Protein AF-A0A3B0Z486-F1 (afdb_monomer_lite)

Radius of gyration: 15.88 Å; chains: 1; bounding box: 42×27×39 Å

Secondary structure (DSSP, 8-state):
-EEEEEEESSSEEEEEEESSHHHHHHHHHTS-HHHHTTEEEEEES--SSEEEEEETTEEEEE-HHHHHHHHHHHHHS--S-TT-EEEEEEEE-S-EE-SSTT---GGGSEEEEEEHHHHHHHHHH-GGGGG-

Foldseek 3Di:
DKKWKWWDDPHIATAWIAPDPVVVVVLLVLDDPVGSVRIDIDDDPDDAFWKWWQDPVGIDIGHPVRVLVVLVVCLVDPDPDQADFPTKMFTHHHIDHDPHGSDHDCVVTDIDRRGPVVSVVCVVPNPCVVVD

Structure (mmCIF, N/CA/C/O backbone):
data_AF-A0A3B0Z486-F1
#
_entry.id   AF-A0A3B0Z486-F1
#
loop_
_atom_site.group_PDB
_atom_site.id
_atom_site.type_symbol
_atom_site.label_atom_id
_atom_site.label_alt_id
_atom_site.label_comp_id
_atom_site.label_asym_id
_atom_site.label_entity_id
_atom_site.label_seq_id
_atom_site.pdbx_PDB_ins_code
_atom_site.Cartn_x
_atom_site.Cartn_y
_atom_site.Cartn_z
_atom_site.occupancy
_atom_site.B_iso_or_equiv
_atom_site.auth_seq_id
_atom_site.auth_comp_id
_atom_site.auth_asym_id
_atom_site.auth_atom_id
_atom_site.pdbx_PDB_model_num
ATOM 1 N N . MET A 1 1 ? 2.559 -13.426 -4.152 1.00 91.75 1 MET A N 1
ATOM 2 C CA . MET A 1 1 ? 3.802 -12.640 -4.141 1.00 91.75 1 MET A CA 1
ATOM 3 C C . MET A 1 1 ? 3.616 -11.396 -4.991 1.00 91.75 1 MET A C 1
ATOM 5 O O . MET A 1 1 ? 3.004 -11.497 -6.052 1.00 91.75 1 MET A O 1
ATOM 9 N N . THR A 1 2 ? 4.169 -10.278 -4.525 1.00 97.06 2 THR A N 1
ATOM 10 C CA . THR A 1 2 ? 4.106 -8.961 -5.177 1.00 97.06 2 THR A CA 1
ATOM 11 C C . THR A 1 2 ? 5.465 -8.270 -5.040 1.00 97.06 2 THR A C 1
ATOM 13 O O . THR A 1 2 ? 6.219 -8.545 -4.100 1.00 97.06 2 THR A O 1
ATOM 16 N N . TYR A 1 3 ? 5.794 -7.392 -5.981 1.00 98.31 3 TYR A N 1
ATOM 17 C CA . TYR A 1 3 ? 7.038 -6.631 -6.031 1.00 98.31 3 TYR A CA 1
ATOM 18 C C . TYR A 1 3 ? 6.748 -5.143 -5.855 1.00 98.31 3 TYR A C 1
ATOM 20 O O . TYR A 1 3 ? 5.937 -4.584 -6.589 1.00 98.31 3 TYR A O 1
ATOM 28 N N . ILE A 1 4 ? 7.407 -4.506 -4.892 1.00 97.75 4 ILE A N 1
ATOM 29 C CA . ILE A 1 4 ? 7.162 -3.115 -4.507 1.00 97.75 4 ILE A CA 1
ATOM 30 C C . ILE A 1 4 ? 8.407 -2.289 -4.799 1.00 97.75 4 ILE A C 1
ATOM 32 O O . ILE A 1 4 ? 9.509 -2.657 -4.399 1.00 97.75 4 ILE A O 1
ATOM 36 N N . LEU A 1 5 ? 8.228 -1.160 -5.476 1.00 97.62 5 LEU A N 1
ATOM 37 C CA . LEU A 1 5 ? 9.236 -0.118 -5.589 1.00 97.62 5 LEU A CA 1
ATOM 38 C C . LEU A 1 5 ? 8.956 0.957 -4.540 1.00 97.62 5 LEU A C 1
ATOM 40 O O . LEU A 1 5 ? 7.953 1.670 -4.622 1.00 97.62 5 LEU A O 1
ATOM 44 N N . THR A 1 6 ? 9.856 1.084 -3.570 1.00 96.50 6 THR A N 1
ATOM 45 C CA . THR A 1 6 ? 9.845 2.153 -2.568 1.00 96.50 6 THR A CA 1
ATOM 46 C C . THR A 1 6 ? 10.942 3.151 -2.912 1.00 96.50 6 THR A C 1
ATOM 48 O O . THR A 1 6 ? 12.095 2.784 -3.126 1.00 96.50 6 THR A O 1
ATOM 51 N N . SER A 1 7 ? 10.602 4.432 -2.999 1.00 95.69 7 SER A N 1
ATOM 52 C CA . SER A 1 7 ? 11.563 5.496 -3.299 1.00 95.69 7 SER A CA 1
ATOM 53 C C . SER A 1 7 ? 11.632 6.475 -2.137 1.00 95.69 7 SER A C 1
ATOM 55 O O . SER A 1 7 ? 10.620 6.755 -1.498 1.00 95.69 7 SER A O 1
ATOM 57 N N . LYS A 1 8 ? 12.818 7.023 -1.857 1.00 93.31 8 LYS A N 1
ATOM 58 C CA . LYS A 1 8 ? 13.021 7.974 -0.757 1.00 93.31 8 LYS A CA 1
ATOM 59 C C . LYS A 1 8 ? 13.715 9.239 -1.242 1.00 93.31 8 LYS A C 1
ATOM 61 O O . LYS A 1 8 ? 14.869 9.213 -1.640 1.00 93.31 8 LYS A O 1
ATOM 66 N N . ILE A 1 9 ? 13.013 10.370 -1.177 1.00 86.69 9 ILE A N 1
ATOM 67 C CA . ILE A 1 9 ? 13.611 11.689 -1.461 1.00 86.69 9 ILE A CA 1
ATOM 68 C C . ILE A 1 9 ? 13.574 12.545 -0.197 1.00 86.69 9 ILE A C 1
ATOM 70 O O . ILE A 1 9 ? 14.612 12.880 0.363 1.00 86.69 9 ILE A O 1
ATOM 74 N N . ARG A 1 10 ? 12.367 12.872 0.275 1.00 86.50 10 ARG A N 1
ATOM 75 C CA . ARG A 1 10 ? 12.138 13.528 1.576 1.00 86.50 10 ARG A CA 1
ATOM 76 C C . ARG A 1 10 ? 11.450 12.578 2.547 1.00 86.50 10 ARG A C 1
ATOM 78 O O . ARG A 1 10 ? 11.897 12.416 3.675 1.00 86.50 10 ARG A O 1
ATOM 85 N N . LYS A 1 11 ? 10.395 11.923 2.066 1.00 88.44 11 LYS A N 1
ATOM 86 C CA . LYS A 1 11 ? 9.710 10.801 2.706 1.00 88.44 11 LYS A CA 1
ATOM 87 C C . LYS A 1 11 ? 9.802 9.578 1.793 1.00 88.44 11 LYS A C 1
ATOM 89 O O . LYS A 1 11 ? 10.124 9.728 0.608 1.00 88.44 11 LYS A O 1
ATOM 94 N N . THR A 1 12 ? 9.596 8.398 2.363 1.00 93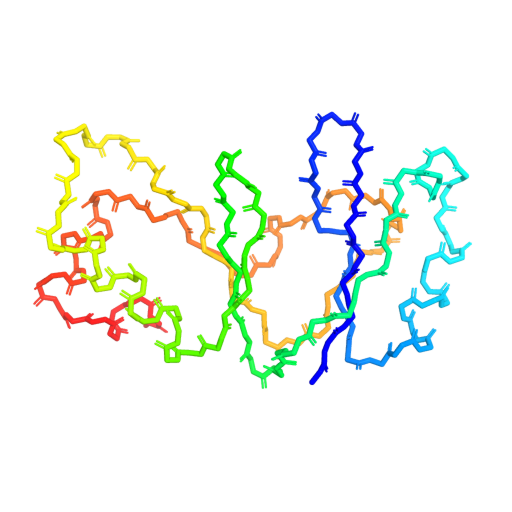.62 12 THR A N 1
ATOM 95 C CA . THR A 1 12 ? 9.463 7.158 1.592 1.00 93.62 12 THR A CA 1
ATOM 96 C C . THR A 1 12 ? 8.075 7.130 0.962 1.00 93.62 12 THR A C 1
ATOM 98 O O . THR A 1 12 ? 7.114 7.481 1.632 1.00 93.62 12 THR A O 1
ATOM 101 N N . TYR A 1 13 ? 7.973 6.731 -0.302 1.00 95.38 13 TYR A N 1
ATOM 102 C CA . TYR A 1 13 ? 6.704 6.589 -1.016 1.00 95.38 13 TYR A CA 1
ATOM 103 C C . TYR A 1 13 ? 6.727 5.359 -1.927 1.00 95.38 13 TYR A C 1
ATOM 105 O O . TYR A 1 13 ? 7.793 4.903 -2.355 1.00 95.38 13 TYR A O 1
ATOM 113 N N . LEU A 1 14 ? 5.541 4.837 -2.238 1.00 95.62 14 LEU A N 1
ATOM 114 C CA . LEU A 1 14 ? 5.341 3.761 -3.202 1.00 95.62 14 LEU A CA 1
ATOM 115 C C . LEU A 1 14 ? 5.404 4.349 -4.613 1.00 95.62 14 LEU A C 1
ATOM 117 O O . LEU A 1 14 ? 4.546 5.134 -5.025 1.00 95.62 14 LEU A O 1
ATOM 121 N N . SER A 1 15 ? 6.435 3.975 -5.364 1.00 95.19 15 SER A N 1
ATOM 122 C CA . SER A 1 15 ? 6.646 4.443 -6.737 1.00 95.19 15 SER A CA 1
ATOM 123 C C . SER A 1 15 ? 6.208 3.423 -7.794 1.00 95.19 15 SER A C 1
ATOM 125 O O . SER A 1 15 ? 6.052 3.781 -8.964 1.00 95.19 15 SER A O 1
ATOM 127 N N . GLY A 1 16 ? 5.943 2.181 -7.378 1.00 97.19 16 GLY A N 1
ATOM 128 C CA . GLY A 1 16 ? 5.290 1.160 -8.191 1.00 97.19 16 GLY A CA 1
ATOM 129 C C . GLY A 1 16 ? 5.029 -0.139 -7.423 1.00 97.19 16 GLY A C 1
ATOM 130 O O . GLY A 1 16 ? 5.697 -0.431 -6.433 1.00 97.19 16 GLY A O 1
ATOM 131 N N . ILE A 1 17 ? 4.050 -0.913 -7.876 1.00 98.00 17 ILE A N 1
ATOM 132 C CA . ILE A 1 17 ? 3.632 -2.205 -7.328 1.00 98.00 17 ILE A CA 1
ATOM 133 C C . ILE A 1 17 ? 3.314 -3.113 -8.513 1.00 98.00 17 ILE A C 1
ATOM 135 O O . ILE A 1 17 ? 2.500 -2.749 -9.357 1.00 98.00 17 ILE A O 1
ATOM 139 N N . PHE A 1 18 ? 3.924 -4.294 -8.556 1.00 98.25 18 PHE A N 1
ATOM 140 C CA . PHE A 1 18 ? 3.820 -5.203 -9.692 1.00 98.25 18 PHE A CA 1
ATOM 141 C C . PHE A 1 18 ? 3.607 -6.643 -9.256 1.00 98.25 18 PHE A C 1
ATOM 143 O O . PHE A 1 18 ? 4.267 -7.137 -8.334 1.00 98.25 18 PHE A O 1
ATOM 150 N N . LYS A 1 19 ? 2.775 -7.370 -10.000 1.00 97.88 19 LYS A N 1
ATOM 151 C CA . LYS A 1 19 ? 2.659 -8.825 -9.870 1.00 97.88 19 LYS A CA 1
ATOM 152 C C . LYS A 1 19 ? 3.929 -9.550 -10.311 1.00 97.88 19 LYS A C 1
ATOM 154 O O . LYS A 1 19 ? 4.301 -10.572 -9.734 1.00 9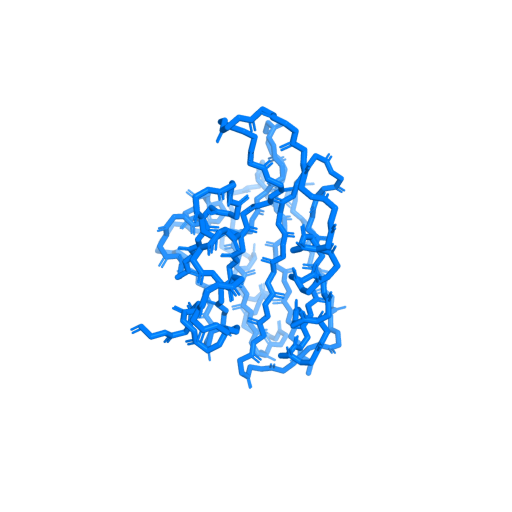7.88 19 LYS A O 1
ATOM 159 N N . ILE A 1 20 ? 4.571 -9.046 -11.365 1.00 97.56 20 ILE A N 1
ATOM 160 C CA . ILE A 1 20 ? 5.669 -9.714 -12.067 1.00 97.56 20 ILE A CA 1
ATOM 161 C C . ILE A 1 20 ? 6.974 -8.951 -11.836 1.00 97.56 20 ILE A C 1
ATOM 163 O O . ILE A 1 20 ? 7.061 -7.741 -12.030 1.00 97.56 20 ILE A O 1
ATOM 167 N N . LYS A 1 21 ? 8.032 -9.683 -11.462 1.00 97.94 21 LYS A N 1
ATOM 168 C CA . LYS A 1 21 ? 9.354 -9.098 -11.190 1.00 97.94 21 LYS A CA 1
ATOM 169 C C . LYS A 1 21 ? 9.940 -8.368 -12.398 1.00 97.94 21 LYS A C 1
ATOM 171 O O . LYS A 1 21 ? 10.520 -7.300 -12.240 1.00 97.94 21 LYS A O 1
ATOM 176 N N . GLY A 1 22 ? 9.819 -8.975 -13.580 1.00 98.19 22 GLY A N 1
ATOM 177 C CA . GLY A 1 22 ? 10.358 -8.430 -14.827 1.00 98.19 22 GLY A CA 1
ATOM 178 C C . GLY A 1 22 ? 9.797 -7.044 -15.133 1.00 98.19 22 GLY A C 1
ATOM 179 O O . GLY A 1 22 ? 10.567 -6.144 -15.454 1.00 98.19 22 G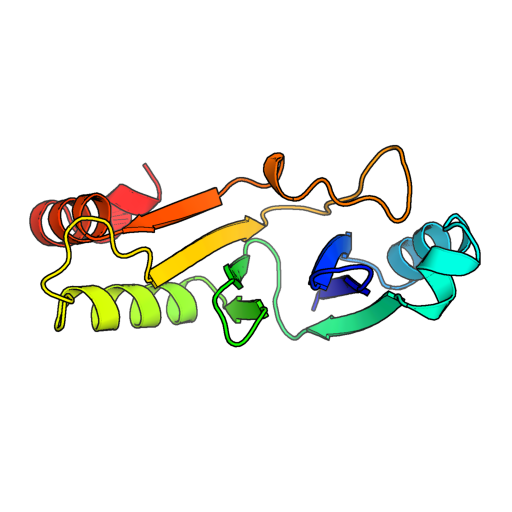LY A O 1
ATOM 180 N N . ASP A 1 23 ? 8.496 -6.851 -14.918 1.00 98.00 23 ASP A N 1
ATOM 181 C CA . ASP A 1 23 ? 7.817 -5.574 -15.152 1.00 98.00 23 ASP A CA 1
ATOM 182 C C . ASP A 1 23 ? 8.303 -4.504 -14.167 1.00 98.00 23 ASP A C 1
ATOM 184 O O . ASP A 1 23 ? 8.623 -3.385 -14.572 1.00 98.00 23 ASP A O 1
ATOM 188 N N . ALA A 1 24 ? 8.474 -4.866 -12.889 1.00 97.81 24 ALA A N 1
ATOM 189 C CA . ALA A 1 24 ? 9.052 -3.973 -11.884 1.00 97.81 24 ALA A CA 1
ATOM 190 C C . ALA A 1 24 ? 10.488 -3.551 -12.241 1.00 97.81 24 ALA A C 1
ATOM 192 O O . ALA A 1 24 ? 10.845 -2.376 -12.142 1.00 97.81 24 ALA A O 1
ATOM 193 N N . GLU A 1 25 ? 11.321 -4.500 -12.677 1.00 97.94 25 GLU A N 1
ATOM 194 C CA . GLU A 1 25 ? 12.699 -4.235 -13.094 1.00 97.94 25 GLU A CA 1
ATOM 195 C C . GLU A 1 25 ? 12.761 -3.382 -14.366 1.00 97.94 25 GLU A C 1
ATOM 197 O O . GLU A 1 25 ? 13.598 -2.483 -14.462 1.00 97.94 25 GLU A O 1
ATOM 202 N N . GLU A 1 26 ? 11.895 -3.643 -15.347 1.00 97.44 26 GLU A N 1
ATOM 203 C CA . GLU A 1 26 ? 11.806 -2.846 -16.570 1.00 97.44 26 GLU A CA 1
ATOM 204 C C . GLU A 1 26 ? 11.360 -1.416 -16.255 1.00 97.44 26 GLU A C 1
ATOM 206 O O . GLU A 1 26 ? 11.951 -0.450 -16.743 1.00 97.44 26 GLU A O 1
ATOM 211 N N . TYR A 1 27 ? 10.357 -1.266 -15.395 1.00 97.19 27 TYR A N 1
ATOM 212 C CA . TYR A 1 27 ? 9.860 0.034 -14.979 1.00 97.19 27 TYR A CA 1
ATOM 213 C C . TYR A 1 27 ? 10.910 0.817 -14.174 1.00 97.19 27 TYR A C 1
ATOM 215 O O . TYR A 1 27 ? 11.147 1.991 -14.465 1.00 97.19 27 TYR A O 1
ATOM 223 N N . LEU A 1 28 ? 11.645 0.165 -13.264 1.00 97.12 28 LEU A N 1
ATOM 224 C CA . LEU A 1 28 ? 12.756 0.776 -12.521 1.00 97.12 28 LEU A CA 1
ATOM 225 C C . LEU A 1 28 ? 13.886 1.276 -13.439 1.00 97.12 28 LEU A C 1
ATOM 227 O O . LEU A 1 28 ? 14.551 2.268 -13.131 1.00 97.12 28 LEU A O 1
ATOM 231 N N . ARG A 1 29 ? 14.124 0.642 -14.597 1.00 96.88 29 ARG A N 1
ATOM 232 C CA . ARG A 1 29 ? 15.118 1.141 -15.571 1.00 96.88 29 ARG A CA 1
ATOM 233 C C . ARG A 1 29 ? 14.738 2.494 -16.167 1.00 96.88 29 ARG A C 1
ATOM 235 O O . ARG A 1 29 ? 15.638 3.200 -16.608 1.00 96.88 29 ARG A O 1
ATOM 242 N N . LYS A 1 30 ? 13.452 2.854 -16.156 1.00 96.25 30 LYS A N 1
ATOM 243 C CA . LYS A 1 30 ? 12.929 4.126 -16.680 1.00 96.25 30 LYS A CA 1
ATOM 244 C C . LYS A 1 30 ? 13.076 5.281 -15.675 1.00 96.25 30 LYS A C 1
ATOM 246 O O . LYS A 1 30 ? 12.724 6.411 -16.003 1.00 96.25 30 LYS A O 1
ATOM 251 N N . TYR A 1 31 ? 13.562 5.020 -14.456 1.00 96.00 31 TYR A N 1
ATOM 252 C CA . TYR A 1 31 ? 13.698 6.040 -13.413 1.00 96.00 31 TYR A CA 1
ATOM 253 C C . TYR A 1 31 ? 14.871 6.980 -13.715 1.00 96.00 31 TYR A C 1
ATOM 255 O O . TYR A 1 31 ? 15.925 6.507 -14.143 1.00 96.00 31 TYR A O 1
ATOM 263 N N . PRO A 1 32 ? 14.746 8.286 -13.413 1.00 93.75 32 PRO A N 1
ATOM 264 C CA . PRO A 1 32 ? 15.893 9.189 -13.369 1.00 93.75 32 PRO A CA 1
ATOM 265 C C . PRO A 1 32 ? 16.962 8.685 -12.387 1.00 93.75 32 PRO A C 1
ATOM 267 O O . PRO A 1 32 ? 16.616 8.239 -11.291 1.00 93.75 32 PRO A O 1
ATOM 270 N N . ASP A 1 33 ? 18.249 8.795 -12.732 1.00 92.88 33 ASP A N 1
ATOM 271 C CA . ASP A 1 33 ? 19.356 8.221 -11.942 1.00 92.88 33 ASP A CA 1
ATOM 272 C C . ASP A 1 33 ? 19.364 8.675 -10.476 1.00 92.88 33 ASP A C 1
ATOM 274 O O . ASP A 1 33 ? 19.605 7.877 -9.570 1.00 92.88 33 ASP A O 1
ATOM 278 N N . ASN A 1 34 ? 19.034 9.945 -10.229 1.00 89.69 34 ASN A N 1
ATOM 279 C CA . ASN A 1 34 ? 18.962 10.515 -8.885 1.00 89.69 34 ASN A CA 1
ATOM 280 C C . ASN A 1 34 ? 17.834 9.914 -8.027 1.00 89.69 34 ASN A C 1
ATOM 282 O O . ASN A 1 34 ? 17.935 9.901 -6.803 1.00 89.69 34 ASN A O 1
ATOM 286 N N . VAL A 1 35 ? 16.754 9.440 -8.649 1.00 93.12 35 VAL A N 1
ATOM 287 C CA . VAL A 1 35 ? 15.658 8.751 -7.954 1.00 93.12 35 VAL A CA 1
ATOM 288 C C . VAL A 1 35 ? 15.971 7.267 -7.830 1.00 93.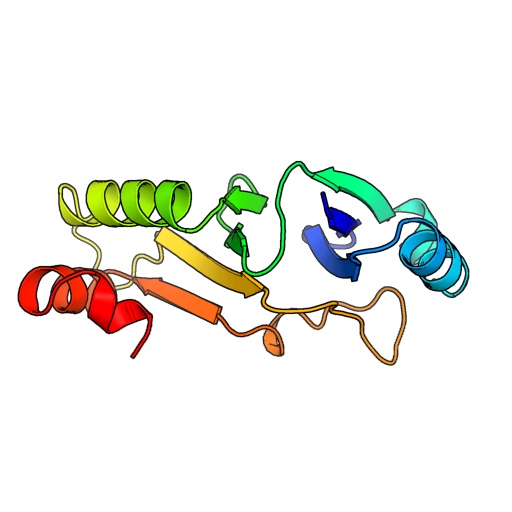12 35 VAL A C 1
ATOM 290 O O . VAL A 1 35 ? 15.759 6.670 -6.776 1.00 93.12 35 VAL A O 1
ATOM 293 N N . LYS A 1 36 ? 16.507 6.674 -8.898 1.00 94.44 36 LYS A N 1
ATOM 294 C CA . LYS A 1 36 ? 16.852 5.256 -8.974 1.00 94.44 36 LYS A CA 1
ATOM 295 C C . LYS A 1 36 ? 17.847 4.846 -7.890 1.00 94.44 36 LYS A C 1
ATOM 297 O O . LYS A 1 36 ? 17.655 3.808 -7.271 1.00 94.44 36 LYS A O 1
ATOM 302 N N . SER A 1 37 ? 18.854 5.677 -7.610 1.00 94.00 37 SER A N 1
ATOM 303 C CA . SER A 1 37 ? 19.823 5.448 -6.525 1.00 94.00 37 SER A CA 1
ATOM 304 C C . SER A 1 37 ? 19.206 5.462 -5.123 1.00 94.00 37 SER A C 1
ATOM 306 O O . SER A 1 37 ? 19.790 4.912 -4.196 1.00 94.00 37 SER A O 1
ATOM 308 N N . ASN A 1 38 ? 18.019 6.054 -4.977 1.00 95.56 38 ASN A N 1
ATOM 309 C CA . ASN A 1 38 ? 17.251 6.109 -3.737 1.00 95.56 38 ASN A CA 1
ATOM 310 C C . ASN A 1 38 ? 15.969 5.260 -3.810 1.00 95.56 38 ASN A C 1
ATOM 312 O O . ASN A 1 38 ? 14.989 5.561 -3.124 1.00 95.56 38 ASN A O 1
ATOM 316 N N . THR A 1 39 ? 15.943 4.247 -4.681 1.00 96.56 39 THR A N 1
ATOM 317 C CA . THR A 1 39 ? 14.802 3.344 -4.856 1.00 96.56 39 THR A CA 1
ATOM 318 C C . THR A 1 39 ? 15.202 1.908 -4.556 1.00 96.56 39 THR A C 1
ATOM 320 O O . THR A 1 39 ? 16.207 1.420 -5.069 1.00 96.56 39 THR A O 1
ATOM 323 N N . SER A 1 40 ? 14.375 1.225 -3.774 1.00 96.56 40 SER A N 1
ATOM 324 C CA . SER A 1 40 ? 14.504 -0.193 -3.462 1.00 96.56 40 SER A CA 1
ATOM 325 C C . SER A 1 40 ? 13.413 -0.988 -4.169 1.00 96.56 40 SER A C 1
ATOM 327 O O . SER A 1 40 ? 12.276 -0.535 -4.276 1.00 96.56 40 SER A O 1
ATOM 329 N N . LEU A 1 41 ? 13.769 -2.182 -4.646 1.00 97.56 41 LEU A N 1
ATOM 330 C CA . LEU A 1 41 ? 12.828 -3.186 -5.137 1.00 97.56 41 LEU A CA 1
ATOM 331 C C . LEU A 1 41 ? 12.709 -4.293 -4.092 1.00 97.56 41 LEU A C 1
ATOM 333 O O . LEU A 1 41 ? 13.648 -5.060 -3.879 1.00 97.56 41 LEU A O 1
ATOM 337 N N . GLU A 1 42 ? 11.551 -4.379 -3.458 1.00 96.75 42 GLU A N 1
ATOM 338 C CA . GLU A 1 42 ? 11.254 -5.324 -2.389 1.00 96.75 42 GLU A CA 1
ATOM 339 C C . GLU A 1 42 ? 10.288 -6.402 -2.888 1.00 96.75 42 GLU A C 1
ATOM 341 O O . GLU A 1 42 ? 9.391 -6.138 -3.689 1.00 96.75 42 GLU A O 1
ATOM 346 N N . ARG A 1 43 ? 10.462 -7.638 -2.413 1.00 97.31 43 ARG A N 1
ATOM 347 C CA . ARG A 1 43 ? 9.505 -8.727 -2.639 1.00 97.31 43 ARG A CA 1
ATOM 348 C C . ARG A 1 43 ? 8.720 -8.953 -1.357 1.00 97.31 43 ARG A C 1
ATOM 350 O O . ARG A 1 43 ? 9.327 -9.268 -0.336 1.00 97.31 43 ARG A O 1
ATOM 357 N N . ILE A 1 44 ? 7.398 -8.886 -1.442 1.00 96.19 44 ILE A N 1
ATOM 358 C CA . ILE A 1 44 ? 6.495 -9.146 -0.318 1.00 96.19 44 ILE A CA 1
ATOM 359 C C . ILE A 1 44 ? 5.663 -10.405 -0.565 1.00 96.19 44 ILE A C 1
ATOM 361 O O . ILE A 1 44 ? 5.370 -10.770 -1.713 1.00 96.19 44 ILE A O 1
ATOM 365 N N . ASP A 1 45 ? 5.265 -11.065 0.520 1.00 95.50 45 ASP A N 1
ATOM 366 C CA . ASP A 1 45 ? 4.438 -12.273 0.472 1.00 95.50 45 ASP A CA 1
ATOM 367 C C . ASP A 1 45 ? 2.938 -11.954 0.539 1.00 95.50 45 ASP A C 1
ATOM 369 O O . ASP A 1 45 ? 2.188 -12.497 1.341 1.00 95.50 45 ASP A O 1
ATOM 373 N N . CYS A 1 46 ? 2.500 -11.033 -0.317 1.00 94.25 46 CYS A N 1
ATOM 374 C CA . CYS A 1 46 ? 1.089 -10.712 -0.514 1.00 94.25 46 CYS A CA 1
ATOM 375 C C . CYS A 1 46 ? 0.660 -11.097 -1.933 1.00 94.25 46 CYS A C 1
ATOM 377 O O . CYS A 1 46 ? 1.489 -11.252 -2.835 1.00 94.25 46 CYS A O 1
ATOM 379 N N . VAL A 1 47 ? -0.636 -11.290 -2.141 1.00 95.62 47 VAL A N 1
ATOM 380 C CA . VAL A 1 47 ? -1.265 -11.457 -3.459 1.00 95.62 47 VAL A CA 1
ATOM 381 C C . VAL A 1 47 ? -2.403 -10.458 -3.569 1.00 95.62 47 VAL A C 1
ATOM 383 O O . VAL A 1 47 ? -2.974 -10.084 -2.556 1.00 95.62 47 VAL A O 1
ATOM 386 N N . TYR A 1 48 ? -2.728 -10.018 -4.780 1.00 96.31 48 TYR A N 1
ATOM 387 C CA . TYR A 1 48 ? -3.866 -9.128 -4.980 1.00 96.31 48 TYR A CA 1
ATOM 388 C C . TYR A 1 48 ? -5.207 -9.808 -4.631 1.00 96.31 48 TYR A C 1
ATOM 390 O O . TYR A 1 48 ? -5.375 -10.986 -4.959 1.00 96.31 48 TYR A O 1
ATOM 398 N N . PRO A 1 49 ? -6.182 -9.061 -4.079 1.00 96.06 49 PRO A N 1
ATOM 399 C CA . PRO A 1 49 ? -5.997 -7.746 -3.474 1.00 96.06 49 PRO A CA 1
ATOM 400 C C . PRO A 1 49 ? -5.243 -7.855 -2.139 1.00 96.06 49 PRO A C 1
ATOM 402 O O . PRO A 1 49 ? -5.418 -8.817 -1.396 1.00 96.06 49 PRO A O 1
ATOM 405 N N . PHE A 1 50 ? -4.434 -6.849 -1.820 1.00 97.31 50 PHE A N 1
ATOM 406 C CA . PHE A 1 50 ? -3.785 -6.728 -0.513 1.00 97.31 50 PHE A CA 1
ATOM 407 C C . PHE A 1 50 ? -3.851 -5.289 -0.008 1.00 97.31 50 PHE A C 1
ATOM 409 O O . PHE A 1 50 ? -4.280 -4.379 -0.723 1.00 97.31 50 PHE A O 1
ATOM 416 N N . PHE A 1 51 ? -3.431 -5.092 1.234 1.00 97.50 51 PHE A N 1
ATOM 417 C CA . PHE A 1 51 ? -3.556 -3.831 1.942 1.00 97.50 51 PHE A CA 1
ATOM 418 C C . PHE A 1 51 ? -2.204 -3.326 2.422 1.00 97.50 51 PHE A C 1
ATOM 420 O O . PHE A 1 51 ? -1.313 -4.111 2.755 1.00 97.50 51 PHE A O 1
ATOM 427 N N . ILE A 1 52 ? -2.057 -2.006 2.457 1.00 97.69 52 ILE A N 1
ATOM 428 C CA . ILE A 1 52 ? -0.856 -1.335 2.949 1.00 97.69 52 ILE A CA 1
ATOM 429 C C . ILE A 1 52 ? -1.278 -0.329 4.004 1.00 97.69 52 ILE A C 1
ATOM 431 O O . ILE A 1 52 ? -2.115 0.520 3.725 1.00 97.69 52 ILE A O 1
ATOM 435 N N . THR A 1 53 ? -0.689 -0.395 5.191 1.00 97.31 53 THR A N 1
ATOM 436 C CA . THR A 1 53 ? -0.790 0.696 6.167 1.00 97.31 53 THR A CA 1
ATOM 437 C C . THR A 1 53 ? 0.461 1.556 6.076 1.00 97.31 53 THR A C 1
ATOM 439 O O . THR A 1 53 ? 1.567 1.015 6.004 1.00 97.31 53 THR A O 1
ATOM 442 N N . GLU A 1 54 ? 0.303 2.869 6.124 1.00 96.50 54 GLU A N 1
ATOM 443 C CA . GLU A 1 54 ? 1.384 3.847 6.221 1.00 96.50 54 GLU A CA 1
ATOM 444 C C . GLU A 1 54 ? 1.206 4.680 7.489 1.00 96.50 54 GLU A C 1
ATOM 446 O O . GLU A 1 54 ? 0.184 5.344 7.675 1.00 96.50 54 GLU A O 1
ATOM 451 N N . ASP A 1 55 ? 2.200 4.642 8.364 1.00 92.81 55 ASP A N 1
ATOM 452 C CA . ASP A 1 55 ? 2.269 5.467 9.567 1.00 92.81 55 ASP A CA 1
ATOM 453 C C . ASP A 1 55 ? 3.702 6.000 9.761 1.00 92.81 55 ASP A C 1
ATOM 455 O O . ASP A 1 55 ? 4.557 5.901 8.874 1.00 92.81 55 ASP A O 1
ATOM 459 N N . GLU A 1 56 ? 3.994 6.581 10.924 1.00 89.69 56 GLU A N 1
ATOM 460 C CA . GLU A 1 56 ? 5.330 7.090 11.267 1.00 89.69 56 GLU A CA 1
ATOM 461 C C . GLU A 1 56 ? 6.450 6.029 11.213 1.00 89.69 56 GLU A C 1
ATOM 463 O O . GLU A 1 56 ? 7.623 6.378 11.055 1.00 89.69 56 GLU A O 1
ATOM 468 N N . LYS A 1 57 ? 6.108 4.737 11.310 1.00 90.25 57 LYS A N 1
ATOM 469 C CA . LYS A 1 57 ? 7.035 3.597 11.226 1.00 90.25 57 LYS A CA 1
ATOM 470 C C . LYS A 1 57 ? 7.238 3.125 9.784 1.00 90.25 57 LYS A C 1
ATOM 472 O O . LYS A 1 57 ? 8.149 2.335 9.533 1.00 90.25 57 LYS A O 1
ATOM 477 N N . GLY A 1 58 ? 6.447 3.628 8.836 1.00 92.94 58 GLY A N 1
ATOM 478 C CA . GLY A 1 58 ? 6.537 3.329 7.410 1.00 92.94 58 GLY A CA 1
ATOM 479 C C . GLY A 1 58 ? 5.452 2.370 6.921 1.00 92.94 58 GLY A C 1
ATOM 480 O O . GLY A 1 58 ? 4.349 2.326 7.461 1.00 92.94 58 GLY A O 1
ATOM 481 N N . PHE A 1 59 ? 5.764 1.624 5.859 1.00 96.44 59 PHE A N 1
ATOM 482 C CA . PHE A 1 59 ? 4.812 0.729 5.203 1.00 96.44 59 PHE A CA 1
ATOM 483 C C . PHE A 1 59 ? 4.782 -0.654 5.851 1.00 96.44 59 PHE A C 1
ATOM 485 O O . PHE A 1 59 ? 5.823 -1.273 6.081 1.00 96.44 59 PHE A O 1
ATOM 492 N N . ARG A 1 60 ? 3.574 -1.172 6.075 1.00 97.06 60 ARG A N 1
ATOM 493 C CA . ARG A 1 60 ? 3.327 -2.577 6.424 1.00 97.06 60 ARG A CA 1
ATOM 494 C C . ARG A 1 60 ? 2.301 -3.161 5.462 1.00 97.06 60 ARG A C 1
ATOM 496 O O . ARG A 1 60 ? 1.413 -2.446 5.011 1.00 97.06 60 ARG A O 1
ATOM 503 N N . TYR A 1 61 ? 2.442 -4.444 5.149 1.00 97.25 61 TYR A N 1
ATOM 504 C CA . TYR A 1 61 ? 1.678 -5.125 4.104 1.00 97.25 61 TYR A CA 1
ATOM 505 C C . TYR A 1 61 ? 0.854 -6.257 4.707 1.00 97.25 61 TYR A C 1
ATOM 507 O O . TYR A 1 61 ? 1.382 -7.046 5.493 1.00 97.25 61 TYR A O 1
ATOM 515 N N . PHE A 1 62 ? -0.416 -6.347 4.326 1.00 97.12 62 PHE A N 1
ATOM 516 C CA . PHE A 1 62 ? -1.363 -7.292 4.905 1.00 97.12 62 PHE A CA 1
ATOM 517 C C . PHE A 1 62 ? -2.248 -7.917 3.834 1.00 97.12 62 PHE A C 1
ATOM 519 O O . PHE A 1 62 ? -2.589 -7.281 2.836 1.00 97.12 62 PHE A O 1
ATOM 526 N N . ASP A 1 63 ? -2.661 -9.156 4.070 1.00 95.88 63 ASP A N 1
ATOM 527 C CA . ASP A 1 63 ? -3.864 -9.695 3.450 1.00 95.88 63 ASP A CA 1
ATOM 528 C C . ASP A 1 63 ? -5.120 -9.134 4.144 1.00 95.88 63 ASP A C 1
ATOM 530 O O . ASP A 1 63 ? -5.048 -8.335 5.082 1.00 95.88 63 ASP A O 1
ATOM 534 N N . GLU A 1 64 ? -6.293 -9.544 3.666 1.00 92.81 64 GLU A N 1
ATOM 535 C CA . GLU A 1 64 ? -7.575 -9.088 4.207 1.00 92.81 64 GLU A CA 1
ATOM 536 C C . GLU A 1 64 ? -7.761 -9.474 5.682 1.00 92.81 64 GLU A C 1
ATOM 538 O O . GLU A 1 64 ? -8.219 -8.667 6.491 1.00 92.81 64 GLU A O 1
ATOM 543 N N . VAL A 1 65 ? -7.346 -10.682 6.069 1.00 93.56 65 VAL A N 1
ATOM 544 C CA . VAL A 1 65 ? -7.453 -11.152 7.459 1.00 93.56 65 VAL A CA 1
ATOM 545 C C . VAL A 1 65 ? -6.526 -10.354 8.376 1.00 93.56 65 VAL A C 1
ATOM 547 O O . VAL A 1 65 ? -6.917 -9.975 9.480 1.00 93.56 65 VAL A O 1
ATOM 550 N N . GLY A 1 66 ? -5.297 -10.093 7.935 1.00 95.75 66 GLY A N 1
ATOM 551 C CA . GLY A 1 66 ? -4.294 -9.345 8.678 1.00 95.75 66 GLY A CA 1
ATOM 552 C C . GLY A 1 66 ? -4.702 -7.895 8.893 1.00 95.75 66 GLY A C 1
ATOM 553 O O . GLY A 1 66 ? -4.641 -7.419 10.025 1.00 95.75 66 GLY A O 1
ATOM 554 N N . VAL A 1 67 ? -5.175 -7.209 7.847 1.00 95.19 67 VAL A N 1
ATOM 555 C CA . VAL A 1 67 ? -5.624 -5.818 7.994 1.00 95.19 67 VAL A CA 1
ATOM 556 C C . VAL A 1 67 ? -6.865 -5.727 8.877 1.00 95.19 67 VAL A C 1
ATOM 558 O O . VAL A 1 67 ? -6.950 -4.826 9.703 1.00 95.19 67 VAL A O 1
ATOM 561 N N . SER A 1 68 ? -7.782 -6.695 8.778 1.00 93.38 68 SER A N 1
ATOM 562 C CA . SER A 1 68 ? -8.991 -6.729 9.606 1.00 93.38 68 SER A CA 1
ATOM 563 C C . SER A 1 68 ? -8.652 -6.740 11.093 1.00 93.38 68 SER A C 1
ATOM 565 O O . SER A 1 68 ? -9.188 -5.934 11.847 1.00 93.38 68 SER A O 1
ATOM 567 N N . LYS A 1 69 ? -7.684 -7.571 11.499 1.00 93.94 69 LYS A N 1
ATOM 568 C CA . LYS A 1 69 ? -7.205 -7.624 12.889 1.00 93.94 69 LYS A CA 1
ATOM 569 C C . LYS A 1 69 ? -6.592 -6.306 13.349 1.00 93.94 69 LYS A C 1
ATOM 571 O O . LYS A 1 69 ? -6.876 -5.863 14.454 1.00 93.94 69 LYS A O 1
ATOM 576 N N . VAL A 1 70 ? -5.785 -5.666 12.499 1.00 93.31 70 VAL A N 1
ATOM 577 C CA . VAL A 1 70 ? -5.192 -4.356 12.814 1.00 93.31 70 VAL A CA 1
ATOM 578 C C . VAL A 1 70 ? -6.288 -3.326 13.081 1.00 93.31 70 VAL A C 1
ATOM 580 O O . VAL A 1 70 ? -6.216 -2.595 14.062 1.00 93.31 70 VAL A O 1
ATOM 583 N N . ILE A 1 71 ? -7.321 -3.278 12.239 1.00 92.56 71 ILE A N 1
ATOM 584 C CA . ILE A 1 71 ? -8.428 -2.334 12.419 1.00 92.56 71 ILE A CA 1
ATOM 585 C C . ILE A 1 71 ? -9.260 -2.675 13.661 1.00 92.56 71 ILE A C 1
ATOM 587 O O . ILE A 1 71 ? -9.619 -1.775 14.416 1.00 92.56 71 ILE A O 1
ATOM 591 N N . GLU A 1 72 ? -9.537 -3.954 13.918 1.00 91.44 72 GLU A N 1
ATOM 592 C CA . GLU A 1 72 ? -10.243 -4.392 15.127 1.00 91.44 72 GLU A CA 1
ATOM 593 C C . GLU A 1 72 ? -9.508 -3.982 16.409 1.00 91.44 72 GLU A C 1
ATOM 595 O O . GLU A 1 72 ? -10.149 -3.506 17.345 1.00 91.44 72 GLU A O 1
ATOM 600 N N . GLU A 1 73 ? -8.178 -4.110 16.445 1.00 91.00 73 GLU A N 1
ATOM 601 C CA . GLU A 1 73 ? -7.349 -3.658 17.568 1.00 91.00 73 GLU A CA 1
ATOM 602 C C . GLU A 1 73 ? -7.477 -2.142 17.791 1.00 91.00 73 GLU A C 1
ATOM 604 O O . GLU A 1 73 ? -7.694 -1.707 18.922 1.00 91.00 73 GLU A O 1
ATOM 609 N N . LEU A 1 74 ? -7.440 -1.341 16.719 1.00 89.69 74 LEU A N 1
ATOM 610 C CA . LEU A 1 74 ? -7.633 0.114 16.799 1.00 89.69 74 LEU A CA 1
ATOM 611 C C . LEU A 1 74 ? -9.028 0.500 17.317 1.00 89.69 74 LEU A C 1
ATOM 613 O O . LEU A 1 74 ? -9.176 1.490 18.031 1.00 89.69 74 LEU A O 1
ATOM 617 N N . VAL A 1 75 ? -10.060 -0.284 16.992 1.00 87.19 75 VAL A N 1
ATOM 618 C CA . VAL A 1 75 ? -11.436 -0.047 17.464 1.00 87.19 75 VAL A CA 1
ATOM 619 C C . VAL A 1 75 ? -11.583 -0.266 18.976 1.00 87.19 75 VAL A C 1
ATOM 621 O O . VAL A 1 75 ? -12.463 0.345 19.597 1.00 87.19 75 VAL A O 1
ATOM 624 N N . GLN A 1 76 ? -10.753 -1.122 19.583 1.00 86.44 76 GLN A N 1
ATOM 625 C CA . GLN A 1 76 ? -10.819 -1.407 21.022 1.00 86.44 76 GLN A CA 1
ATOM 626 C C . GLN A 1 76 ? -10.184 -0.314 21.886 1.00 86.44 76 GLN A C 1
ATOM 628 O O . GLN A 1 76 ? -10.658 -0.098 23.001 1.00 86.44 76 GLN A O 1
ATOM 633 N N . ASP A 1 77 ? -9.161 0.381 21.384 1.00 83.56 77 ASP A N 1
ATOM 634 C CA . 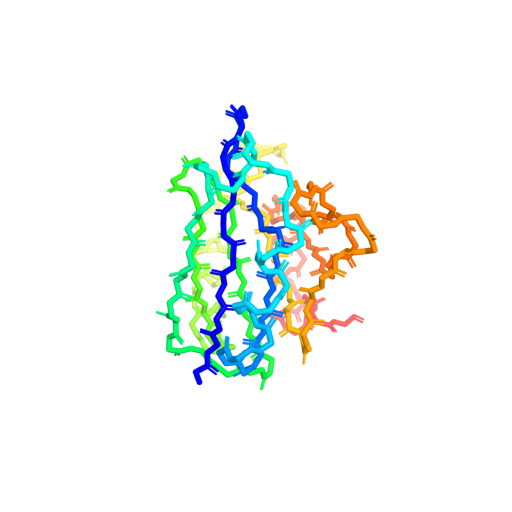ASP A 1 77 ? -8.393 1.371 22.152 1.00 83.56 77 ASP A CA 1
ATOM 635 C C . ASP A 1 77 ? -8.188 2.685 21.372 1.00 83.56 77 ASP A C 1
ATOM 637 O O . ASP A 1 77 ? -7.073 3.001 20.945 1.00 83.56 77 ASP A O 1
ATOM 641 N N . PRO A 1 78 ? -9.265 3.457 21.124 1.00 81.19 78 PRO A N 1
ATOM 642 C CA . PRO A 1 78 ? -9.143 4.716 20.414 1.00 81.19 78 PRO A CA 1
ATOM 643 C C . PRO A 1 78 ? -8.476 5.789 21.288 1.00 81.19 78 PRO A C 1
ATOM 645 O O . PRO A 1 78 ? -8.869 6.036 22.430 1.00 81.19 78 PRO A O 1
ATOM 648 N N . VAL A 1 79 ? -7.508 6.493 20.708 1.00 84.88 79 VAL A N 1
ATOM 649 C CA . VAL A 1 79 ? -6.895 7.702 21.262 1.00 84.88 79 VAL A CA 1
ATOM 650 C C . VAL A 1 79 ? -7.953 8.804 21.381 1.00 84.88 79 VAL A C 1
ATOM 652 O O . VAL A 1 79 ? -8.826 8.939 20.528 1.00 84.88 79 VAL A O 1
ATOM 655 N N . SER A 1 80 ? -7.876 9.624 22.431 1.00 82.50 80 SER A N 1
ATOM 656 C CA . SER A 1 80 ? -8.876 10.664 22.725 1.00 82.50 80 SER A CA 1
ATOM 657 C C . SER A 1 80 ? -8.891 11.849 21.753 1.00 82.50 80 SER A C 1
ATOM 659 O O . SER A 1 80 ? -9.851 12.613 21.749 1.00 82.50 80 SER A O 1
ATOM 661 N N . ASP A 1 81 ? -7.817 12.050 20.993 1.00 86.44 81 ASP A N 1
ATOM 662 C CA . ASP A 1 81 ? -7.682 13.148 20.035 1.00 86.44 81 ASP A CA 1
ATOM 663 C C . ASP A 1 81 ? -8.506 12.860 18.774 1.00 86.44 81 ASP A C 1
ATOM 665 O O . ASP A 1 81 ? -8.200 11.938 18.020 1.00 86.44 81 ASP A O 1
ATOM 669 N N . GLU A 1 82 ? -9.573 13.628 18.546 1.00 77.94 82 GLU A N 1
ATOM 670 C CA . GLU A 1 82 ? -10.497 13.395 17.431 1.00 77.94 82 GLU A CA 1
ATOM 671 C C . GLU A 1 82 ? -9.843 13.521 16.051 1.00 77.94 82 GLU A C 1
ATOM 673 O O . GLU A 1 82 ? -10.318 12.875 15.117 1.00 77.94 82 GLU A O 1
ATOM 678 N N . GLU A 1 83 ? -8.758 14.291 15.933 1.00 82.00 83 GLU A N 1
ATOM 679 C CA . GLU A 1 83 ? -8.025 14.500 14.678 1.00 82.00 83 GLU A CA 1
ATOM 680 C C . GLU A 1 83 ? -6.855 13.514 14.507 1.00 82.00 83 GLU A C 1
ATOM 682 O O . GLU A 1 83 ? -6.087 13.603 13.546 1.00 82.00 83 GLU A O 1
ATOM 687 N N . TYR A 1 84 ? -6.701 12.550 15.421 1.00 88.19 84 TYR A N 1
ATOM 688 C CA . TYR A 1 84 ? -5.632 11.565 15.329 1.00 88.19 84 TYR A CA 1
ATOM 689 C C . TYR A 1 84 ? -5.854 10.597 14.161 1.00 88.19 84 TYR A C 1
ATOM 691 O O . TYR A 1 84 ? -6.804 9.806 14.143 1.00 88.19 84 TYR A O 1
ATOM 699 N N . CYS A 1 85 ? -4.924 10.628 13.206 1.00 91.31 85 CYS A N 1
ATOM 700 C CA . CYS A 1 85 ? -4.826 9.660 12.123 1.00 91.31 85 CYS A CA 1
ATOM 701 C C . CYS A 1 85 ? -3.871 8.533 12.530 1.00 91.31 85 CYS A C 1
ATOM 703 O O . CYS A 1 85 ? -2.661 8.736 12.650 1.00 91.31 85 CYS A O 1
ATOM 705 N N . TYR A 1 86 ? -4.423 7.338 12.739 1.00 92.81 86 TYR A N 1
ATOM 706 C CA . TYR A 1 86 ? -3.666 6.148 13.123 1.00 92.81 86 TYR A CA 1
ATOM 707 C C . TYR A 1 86 ? -2.759 5.680 11.988 1.00 92.81 86 TYR A C 1
ATOM 709 O O . TYR A 1 86 ? -1.617 5.284 12.216 1.00 92.81 86 TYR A O 1
ATOM 717 N N . THR A 1 87 ? -3.286 5.684 10.762 1.00 95.00 87 THR A N 1
ATOM 718 C CA . THR A 1 87 ? -2.568 5.263 9.559 1.00 95.00 87 THR A CA 1
ATOM 719 C C . THR A 1 87 ? -3.347 5.632 8.297 1.00 95.00 87 THR A C 1
ATOM 721 O O . THR A 1 87 ? -4.577 5.694 8.314 1.00 95.00 87 THR A O 1
ATOM 724 N N . ASN A 1 88 ? -2.649 5.799 7.173 1.00 95.69 88 ASN A N 1
ATOM 725 C CA . ASN A 1 88 ? -3.284 5.693 5.862 1.00 95.69 88 ASN A CA 1
ATOM 726 C C . ASN A 1 88 ? -3.396 4.216 5.491 1.00 95.69 88 ASN A C 1
ATOM 728 O O . ASN A 1 88 ? -2.392 3.504 5.459 1.00 95.69 88 ASN A O 1
ATOM 732 N N . LEU A 1 89 ? -4.601 3.764 5.169 1.00 96.69 89 LEU A N 1
ATOM 733 C CA . LEU A 1 89 ? -4.849 2.428 4.657 1.00 96.69 89 LEU A CA 1
ATOM 734 C C . LEU A 1 89 ? -5.035 2.489 3.145 1.00 96.69 89 LEU A C 1
ATOM 736 O O . LEU A 1 89 ? -5.970 3.118 2.671 1.00 96.69 89 LEU A O 1
ATOM 740 N N . TYR A 1 90 ? -4.205 1.779 2.396 1.00 96.81 90 TYR A N 1
ATOM 741 C CA . TYR A 1 90 ? -4.318 1.624 0.951 1.00 96.81 90 TYR A CA 1
ATOM 742 C C . TYR A 1 90 ? -4.826 0.224 0.615 1.00 96.81 90 TYR A C 1
ATOM 744 O O . TYR A 1 90 ? -4.318 -0.765 1.148 1.00 96.81 90 TYR A O 1
ATOM 752 N N . ARG A 1 91 ? -5.775 0.123 -0.317 1.00 96.25 91 ARG A N 1
ATOM 753 C CA . ARG A 1 91 ? -6.179 -1.139 -0.942 1.00 96.25 91 ARG A CA 1
ATOM 754 C C . ARG A 1 91 ? -5.574 -1.227 -2.330 1.00 96.25 91 ARG A C 1
ATOM 756 O O . ARG A 1 91 ? -5.824 -0.391 -3.194 1.00 96.25 91 ARG A O 1
ATOM 763 N N . VAL A 1 92 ? -4.815 -2.287 -2.555 1.00 97.12 92 VAL A N 1
ATOM 764 C CA . VAL A 1 92 ? -4.132 -2.532 -3.817 1.00 97.12 92 VAL A CA 1
ATOM 765 C C . VAL A 1 92 ? -4.765 -3.749 -4.474 1.00 97.12 92 VAL A C 1
ATOM 767 O O . VAL A 1 92 ? -4.537 -4.884 -4.059 1.00 97.12 92 VAL A O 1
ATOM 770 N N . ALA A 1 93 ? -5.603 -3.505 -5.481 1.00 96.31 93 ALA A N 1
ATOM 771 C CA . ALA A 1 93 ? -6.334 -4.552 -6.199 1.00 96.31 93 ALA A CA 1
ATOM 772 C C . ALA A 1 93 ? -5.604 -5.056 -7.455 1.00 96.31 93 ALA A C 1
ATOM 774 O O . ALA A 1 93 ? -5.865 -6.169 -7.906 1.00 96.31 93 ALA A O 1
ATOM 775 N N . GLU A 1 94 ? -4.688 -4.257 -7.996 1.00 96.50 94 GLU A N 1
ATOM 776 C CA . GLU A 1 94 ? -3.952 -4.532 -9.228 1.00 96.50 94 GLU A CA 1
ATOM 777 C C . GLU A 1 94 ? -2.590 -3.825 -9.229 1.00 96.50 94 GLU A C 1
ATOM 779 O O . GLU A 1 94 ? -2.234 -3.125 -8.274 1.00 96.50 94 GLU A O 1
ATOM 784 N N . ASP A 1 95 ? -1.809 -4.043 -10.286 1.00 97.38 95 ASP A N 1
ATOM 785 C CA . ASP A 1 95 ? -0.538 -3.358 -10.500 1.00 97.38 95 ASP A CA 1
ATOM 786 C C . ASP A 1 95 ? -0.736 -1.834 -10.475 1.00 97.38 95 ASP A C 1
ATOM 788 O O . ASP A 1 95 ? -1.669 -1.290 -11.063 1.00 97.38 95 ASP A O 1
ATOM 792 N N . TYR A 1 96 ? 0.174 -1.137 -9.803 1.00 95.88 96 TYR A N 1
ATOM 793 C CA . TYR A 1 96 ? 0.171 0.317 -9.695 1.00 95.88 96 TYR A CA 1
ATOM 794 C C . TYR A 1 96 ? 1.499 0.865 -10.202 1.00 95.88 96 TYR A C 1
ATOM 796 O O . TYR A 1 96 ? 2.573 0.467 -9.758 1.00 95.88 96 TYR A O 1
ATOM 804 N N . PHE A 1 97 ? 1.431 1.824 -11.116 1.00 94.12 97 PHE A N 1
ATOM 805 C CA . PHE A 1 97 ? 2.580 2.573 -11.601 1.00 94.12 97 PHE A CA 1
ATOM 806 C C . PHE A 1 97 ? 2.113 3.906 -12.183 1.00 94.12 97 PHE A C 1
ATOM 808 O O . PHE A 1 97 ? 0.966 4.061 -12.598 1.00 94.12 97 PHE A O 1
ATOM 815 N N . CYS A 1 98 ? 3.007 4.890 -12.221 1.00 86.88 98 CYS A N 1
ATOM 816 C CA . CYS A 1 98 ? 2.716 6.204 -12.774 1.00 86.88 98 CYS A CA 1
ATOM 817 C C . CYS A 1 98 ? 3.289 6.354 -14.189 1.00 86.88 98 CYS A C 1
ATOM 819 O O . CYS A 1 98 ? 4.371 5.871 -14.513 1.00 86.88 98 CYS A O 1
ATOM 821 N N . ASN A 1 99 ? 2.622 7.155 -15.019 1.00 86.69 99 ASN A N 1
ATOM 822 C CA . ASN A 1 99 ? 3.139 7.587 -16.322 1.00 86.69 99 ASN A CA 1
ATOM 823 C C . ASN A 1 99 ? 4.469 8.361 -16.231 1.00 86.69 99 ASN A C 1
ATOM 825 O O . ASN A 1 99 ? 5.151 8.541 -17.238 1.00 86.69 99 ASN A O 1
ATOM 829 N N . LYS A 1 100 ? 4.838 8.845 -15.039 1.00 91.25 100 LYS A N 1
ATOM 830 C CA . LYS A 1 100 ? 6.136 9.456 -14.737 1.00 91.25 100 LYS A CA 1
ATOM 831 C C . LYS A 1 100 ? 6.895 8.552 -13.754 1.00 91.25 100 LYS A C 1
ATOM 833 O O . LYS A 1 100 ? 6.696 8.693 -12.546 1.00 91.25 100 LYS A O 1
ATOM 838 N N . PRO A 1 101 ? 7.763 7.652 -14.247 1.00 92.75 101 PRO A N 1
ATOM 839 C CA . PRO A 1 101 ? 8.514 6.726 -13.405 1.00 92.75 101 PRO A CA 1
ATOM 840 C C . PRO A 1 101 ? 9.313 7.430 -12.303 1.00 92.75 101 PRO A C 1
ATOM 842 O O . PRO A 1 101 ? 9.949 8.460 -12.540 1.00 92.75 101 PRO A O 1
ATOM 845 N N . GLY A 1 102 ? 9.271 6.876 -11.088 1.00 90.06 102 GLY A N 1
ATOM 846 C CA . GLY A 1 102 ? 9.989 7.411 -9.927 1.00 90.06 102 GLY A CA 1
ATOM 847 C C . GLY A 1 102 ? 9.376 8.670 -9.311 1.00 90.06 102 GLY A C 1
ATOM 848 O O . GLY A 1 102 ? 10.056 9.403 -8.597 1.00 90.06 102 GLY A O 1
ATOM 849 N N . LYS A 1 103 ? 8.107 8.971 -9.593 1.00 92.56 103 LYS A N 1
ATOM 850 C CA . LYS A 1 103 ? 7.372 10.041 -8.912 1.00 92.56 103 LYS A CA 1
ATOM 851 C C . LYS A 1 103 ? 6.424 9.478 -7.863 1.00 92.56 103 LYS A C 1
ATOM 853 O O . LYS A 1 103 ? 5.898 8.382 -8.020 1.00 92.56 103 LYS A O 1
ATOM 858 N N . ASP A 1 104 ? 6.189 10.281 -6.834 1.00 92.44 104 ASP A N 1
ATOM 859 C CA . ASP A 1 104 ? 5.151 10.028 -5.846 1.00 92.44 104 ASP A CA 1
ATOM 860 C C . ASP A 1 104 ? 3.776 10.372 -6.432 1.00 92.44 104 ASP A C 1
ATOM 862 O O . ASP A 1 104 ? 3.533 11.512 -6.839 1.00 92.44 104 ASP A O 1
ATOM 866 N N . TYR A 1 105 ? 2.921 9.356 -6.512 1.00 92.31 105 TYR A N 1
ATOM 867 C CA . TYR A 1 105 ? 1.543 9.432 -6.992 1.00 92.31 105 TYR A CA 1
ATOM 868 C C . TYR A 1 105 ? 0.608 8.553 -6.149 1.00 92.31 105 TYR A C 1
ATOM 870 O O . TYR A 1 105 ? -0.441 8.133 -6.629 1.00 92.31 105 TYR A O 1
ATOM 878 N N . MET A 1 106 ? 0.958 8.292 -4.883 1.00 93.44 106 MET A N 1
ATOM 879 C CA . MET A 1 106 ? 0.201 7.375 -4.018 1.00 93.44 106 MET A CA 1
ATOM 880 C C . MET A 1 106 ? -1.276 7.749 -3.852 1.00 93.44 106 MET A C 1
ATOM 882 O O . MET A 1 106 ? -2.108 6.867 -3.667 1.00 93.44 106 MET A O 1
ATOM 886 N N . GLY A 1 107 ? -1.621 9.032 -3.997 1.00 91.94 107 GLY A N 1
ATOM 887 C CA . GLY A 1 107 ? -3.001 9.513 -3.897 1.00 91.94 107 GLY A CA 1
ATOM 888 C C . GLY A 1 107 ? -3.973 8.955 -4.946 1.00 91.94 107 GLY A C 1
ATOM 889 O O . GLY A 1 107 ? -5.173 9.157 -4.795 1.00 91.94 107 GLY A O 1
ATOM 890 N N . ILE A 1 108 ? -3.499 8.269 -5.997 1.00 91.44 108 ILE A N 1
ATOM 891 C CA . ILE A 1 108 ? -4.387 7.584 -6.959 1.00 91.44 108 ILE A CA 1
ATOM 892 C C . ILE A 1 108 ? -4.755 6.162 -6.524 1.00 91.44 108 ILE A C 1
ATOM 894 O O . ILE A 1 108 ? -5.691 5.584 -7.071 1.00 91.44 108 ILE A O 1
ATOM 898 N N . ILE A 1 109 ? -4.000 5.576 -5.591 1.00 94.81 109 ILE A N 1
ATOM 899 C CA . ILE A 1 109 ? -4.325 4.267 -5.025 1.00 94.81 109 ILE A CA 1
ATOM 900 C C . ILE A 1 109 ? -5.572 4.456 -4.160 1.00 94.81 109 ILE A C 1
ATOM 902 O O . ILE A 1 109 ? -5.670 5.447 -3.441 1.00 94.81 109 ILE A O 1
ATOM 906 N N . GLN A 1 110 ? -6.521 3.522 -4.208 1.00 94.38 110 GLN A N 1
ATOM 907 C CA . GLN A 1 110 ? -7.678 3.552 -3.312 1.00 94.38 110 GLN A CA 1
ATOM 908 C C . GLN A 1 110 ? -7.193 3.541 -1.856 1.00 94.38 110 GLN A C 1
ATOM 910 O O . GLN A 1 110 ? -6.488 2.613 -1.457 1.00 94.38 110 GLN A O 1
ATOM 915 N N . HIS A 1 111 ? -7.547 4.562 -1.074 1.00 95.19 111 HIS A N 1
ATOM 916 C CA . HIS A 1 111 ? -7.088 4.687 0.303 1.00 95.19 111 HIS A CA 1
ATOM 917 C C . HIS A 1 111 ? -8.084 5.393 1.216 1.00 95.19 111 HIS A C 1
ATOM 919 O O . HIS A 1 111 ? -8.972 6.109 0.757 1.00 95.19 111 HIS A O 1
ATOM 925 N N . TRP A 1 112 ? -7.885 5.195 2.515 1.00 94.00 112 TRP A N 1
ATOM 926 C CA . TRP A 1 112 ? -8.637 5.808 3.600 1.00 94.00 112 TRP A CA 1
ATOM 927 C C . TRP A 1 112 ? -7.669 6.330 4.655 1.00 94.00 112 TRP A C 1
ATOM 929 O O . TRP A 1 112 ? -6.659 5.690 4.957 1.00 94.00 112 TRP A O 1
ATOM 939 N N . HIS A 1 113 ? -8.005 7.465 5.253 1.00 94.06 113 HIS A N 1
ATOM 940 C CA . HIS A 1 113 ? -7.383 7.898 6.496 1.00 94.06 113 HIS A CA 1
ATOM 941 C C . HIS A 1 113 ? -8.098 7.190 7.645 1.00 94.06 113 HIS A C 1
ATOM 943 O O . HIS A 1 113 ? -9.301 7.371 7.843 1.00 94.06 113 HIS A O 1
ATOM 949 N N . ILE A 1 114 ? -7.380 6.330 8.367 1.00 93.56 114 ILE A N 1
ATOM 950 C CA . ILE A 1 114 ? -7.930 5.666 9.544 1.00 93.56 114 ILE A CA 1
ATOM 951 C C . ILE A 1 114 ? -7.853 6.659 10.694 1.00 93.56 114 ILE A C 1
ATOM 953 O O . ILE A 1 114 ? -6.804 6.839 11.306 1.00 93.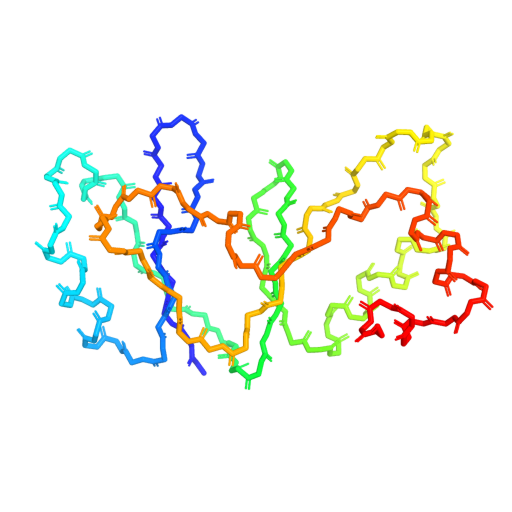56 114 ILE A O 1
ATOM 957 N N . GLU A 1 115 ? -8.977 7.313 10.954 1.00 93.31 115 GLU A N 1
ATOM 958 C CA . GLU A 1 115 ? -9.162 8.328 11.990 1.00 93.31 115 GLU A CA 1
ATOM 959 C C . GLU A 1 115 ? -10.303 7.925 12.932 1.00 93.31 115 GLU A C 1
ATOM 961 O O . GLU A 1 115 ? -11.081 7.004 12.661 1.00 93.31 115 GLU A O 1
ATOM 966 N N . ASN A 1 116 ? -10.450 8.644 14.042 1.00 90.56 116 ASN A N 1
ATOM 967 C CA . ASN A 1 116 ? -11.480 8.362 15.043 1.00 90.56 116 ASN A CA 1
ATOM 968 C C . ASN A 1 116 ? -12.922 8.424 14.511 1.00 90.56 116 ASN A C 1
ATOM 970 O O . ASN A 1 116 ? -13.807 7.738 15.028 1.00 90.56 116 ASN A O 1
ATOM 974 N N . SER A 1 117 ? -13.187 9.229 13.483 1.00 89.00 117 SER A N 1
ATOM 975 C CA . SER A 1 117 ? -14.475 9.254 12.779 1.00 89.00 117 SER A CA 1
ATOM 976 C C . SER A 1 117 ? -14.798 7.890 12.153 1.00 89.00 117 SER A C 1
ATOM 978 O O . SER A 1 117 ? -15.843 7.309 12.453 1.00 89.00 117 SER A O 1
ATOM 980 N N . LEU A 1 118 ? -13.864 7.339 11.377 1.00 89.88 118 LEU A N 1
ATOM 981 C CA . LEU A 1 118 ? -13.997 6.048 10.706 1.00 89.88 118 LEU A CA 1
ATOM 982 C C . LEU A 1 118 ? -14.025 4.880 11.700 1.00 89.88 118 LEU A C 1
ATOM 984 O O . LEU A 1 118 ? -14.827 3.960 11.557 1.00 89.88 118 LEU A O 1
ATOM 988 N N . ILE A 1 119 ? -13.214 4.934 12.760 1.00 90.69 119 ILE A N 1
ATOM 989 C CA . ILE A 1 119 ? -13.232 3.926 13.831 1.00 90.69 119 ILE A CA 1
ATOM 990 C C . ILE A 1 119 ? -14.610 3.850 14.507 1.00 90.69 119 ILE A C 1
ATOM 992 O O . ILE A 1 119 ? -15.125 2.756 14.752 1.00 90.69 119 ILE A O 1
ATOM 996 N N . ARG A 1 120 ? -15.251 4.996 14.779 1.00 89.44 120 ARG A N 1
ATOM 997 C CA . ARG A 1 120 ? -16.614 5.046 15.343 1.00 89.44 120 ARG A CA 1
ATOM 998 C C . ARG A 1 120 ? -17.660 4.467 14.391 1.00 89.44 120 ARG A C 1
ATOM 1000 O O . ARG A 1 120 ? -18.581 3.783 14.845 1.00 89.44 120 ARG A O 1
ATOM 1007 N N . GLU A 1 121 ? -17.511 4.714 13.094 1.00 90.25 121 GLU A N 1
ATOM 1008 C CA . GLU A 1 121 ? -18.374 4.126 12.072 1.00 90.25 121 GLU A CA 1
ATOM 1009 C C . GLU A 1 121 ? -18.244 2.599 12.047 1.00 90.25 121 GLU A C 1
ATOM 1011 O O . GLU A 1 121 ? -19.246 1.899 12.190 1.00 90.25 121 GLU A O 1
ATOM 1016 N N . ILE A 1 122 ? -17.014 2.083 11.988 1.00 91.06 122 ILE A N 1
ATOM 1017 C CA . ILE A 1 122 ? -16.724 0.643 12.007 1.00 91.06 122 ILE A CA 1
ATOM 1018 C C . ILE A 1 122 ? -17.256 -0.008 13.287 1.00 91.06 122 ILE A C 1
ATOM 1020 O O . ILE A 1 122 ? -17.840 -1.088 13.244 1.00 91.06 122 ILE A O 1
ATOM 1024 N N . LYS A 1 123 ? -17.121 0.660 14.437 1.00 88.50 123 LYS A N 1
ATOM 1025 C CA . LYS A 1 123 ? -17.671 0.176 15.709 1.00 88.50 123 LYS A CA 1
ATOM 1026 C C . LYS A 1 123 ? -19.196 0.035 15.682 1.00 88.50 123 LYS A C 1
ATOM 1028 O O . LYS A 1 123 ? -19.735 -0.832 16.365 1.00 88.50 123 LYS A O 1
ATOM 1033 N N . SER A 1 124 ? -19.881 0.885 14.919 1.00 88.88 124 SER A N 1
ATOM 1034 C CA . SER A 1 124 ? -21.346 0.915 14.844 1.00 88.88 124 SER A CA 1
ATOM 1035 C C . SER A 1 124 ? -21.896 -0.027 13.769 1.00 88.88 124 SER A C 1
ATOM 1037 O O . SER A 1 124 ? -22.907 -0.687 13.992 1.00 88.88 124 SER A O 1
ATOM 1039 N N . ASN A 1 125 ? -21.217 -0.105 12.622 1.00 89.19 125 ASN A N 1
ATOM 1040 C CA . ASN A 1 125 ? -21.704 -0.774 11.411 1.00 89.19 125 ASN A CA 1
ATOM 1041 C C . ASN A 1 125 ? -20.963 -2.086 11.092 1.00 89.19 125 ASN A C 1
ATOM 1043 O O . ASN A 1 125 ? -21.375 -2.835 10.206 1.00 89.19 125 ASN A O 1
ATOM 1047 N N . GLY A 1 126 ? -19.889 -2.384 11.826 1.00 87.25 126 GLY A N 1
ATOM 1048 C CA . GLY A 1 126 ? -18.981 -3.498 11.568 1.00 87.25 126 GLY A CA 1
ATOM 1049 C C . GLY A 1 126 ? -17.927 -3.172 10.506 1.00 87.25 126 GLY A C 1
ATOM 1050 O O . GLY A 1 126 ? -18.064 -2.234 9.728 1.00 87.25 126 GLY A O 1
ATOM 1051 N N . LEU A 1 127 ? -16.873 -3.993 10.442 1.00 84.75 127 LEU A N 1
ATOM 1052 C CA . LEU A 1 127 ? -15.715 -3.779 9.560 1.00 84.75 127 LEU A CA 1
ATOM 1053 C C . LEU A 1 127 ? -16.069 -3.685 8.070 1.00 84.75 127 LEU A C 1
ATOM 1055 O O . LEU A 1 127 ? -15.387 -3.001 7.315 1.00 84.75 127 LEU A O 1
ATOM 1059 N N . ASN A 1 128 ? -17.163 -4.319 7.649 1.00 83.75 128 ASN A N 1
ATOM 1060 C CA . ASN A 1 128 ? -17.619 -4.270 6.261 1.00 83.75 128 ASN A CA 1
ATOM 1061 C C . ASN A 1 128 ? -17.959 -2.849 5.778 1.00 83.75 128 ASN A C 1
ATOM 1063 O O . ASN A 1 128 ? -17.956 -2.617 4.569 1.00 83.75 128 ASN A O 1
ATOM 1067 N N . SER A 1 129 ? -18.212 -1.897 6.686 1.00 83.81 129 SER A N 1
ATOM 1068 C CA . SER A 1 129 ? -18.429 -0.495 6.311 1.00 83.81 129 SER A CA 1
ATOM 1069 C C . SER A 1 129 ? -17.189 0.148 5.687 1.00 83.81 129 SER A C 1
ATOM 1071 O O . SER A 1 129 ? -17.324 1.072 4.901 1.00 83.81 129 SER A O 1
ATOM 1073 N N . LEU A 1 130 ? -15.987 -0.364 5.974 1.00 81.75 130 LEU A N 1
ATOM 1074 C CA . LEU A 1 130 ? -14.735 0.116 5.381 1.00 81.75 130 LEU A CA 1
ATOM 1075 C C . LEU A 1 130 ? -14.649 -0.168 3.872 1.00 81.75 130 LEU A C 1
ATOM 1077 O O . LEU A 1 130 ? -13.967 0.540 3.134 1.00 81.75 130 LEU A O 1
ATOM 1081 N N . TRP A 1 131 ? -15.320 -1.229 3.422 1.00 78.44 131 TRP A N 1
ATOM 1082 C CA . TRP A 1 131 ? -15.259 -1.723 2.045 1.00 78.44 131 TRP A CA 1
ATOM 1083 C C . TRP A 1 131 ? -16.438 -1.278 1.176 1.00 78.44 131 TRP A C 1
ATOM 1085 O O . TRP A 1 131 ? -16.431 -1.573 -0.021 1.00 78.44 131 TRP A O 1
ATOM 1095 N N . SER A 1 132 ? -17.449 -0.657 1.790 1.00 64.56 132 SER A N 1
ATOM 1096 C CA . SER A 1 132 ? -18.724 -0.279 1.168 1.00 64.56 132 SER A CA 1
ATOM 1097 C C . SER A 1 132 ? -18.625 1.086 0.498 1.00 64.56 132 SER A C 1
ATOM 1099 O O . SER A 1 132 ? -18.985 1.171 -0.697 1.00 64.56 132 SER A O 1
#

pLDDT: mean 92.76, std 5.2, range [64.56, 98.31]

Sequence (132 aa):
MTYILTSKIRKTYLSGIFKIKGDAEEYLRKYPDNVKSNTSLERIDCVYPFFITEDEKGFRYFDEVGVSKVIEELVQDPVSDEEYCYTNLYRVAEDYFCNKPGKDYMGIIQHWHIENSLIREIKSNGLNSLWS

Organism: NCBI:txid652676